Protein AF-A0A955AXB6-F1 (afdb_monomer)

Structure (mmCIF, N/CA/C/O backbone):
data_AF-A0A955AXB6-F1
#
_entry.id   AF-A0A955AXB6-F1
#
loop_
_atom_site.group_PDB
_atom_site.id
_atom_site.type_symbol
_atom_site.label_atom_id
_atom_site.label_alt_id
_atom_site.label_comp_id
_atom_site.label_asym_id
_atom_site.label_entity_id
_atom_site.label_seq_id
_atom_site.pdbx_PDB_ins_code
_atom_site.Cartn_x
_atom_site.Cartn_y
_atom_site.Cartn_z
_atom_site.occupancy
_atom_site.B_iso_or_equiv
_atom_site.auth_seq_id
_atom_site.auth_comp_id
_atom_site.auth_asym_id
_atom_site.auth_atom_id
_atom_site.pdbx_PDB_model_num
ATOM 1 N N . MET A 1 1 ? 17.640 18.482 -1.462 1.00 64.44 1 MET A N 1
ATOM 2 C CA . MET A 1 1 ? 16.729 17.525 -0.793 1.00 64.44 1 MET A CA 1
ATOM 3 C C . MET A 1 1 ? 16.404 16.343 -1.704 1.00 64.44 1 MET A C 1
ATOM 5 O O . MET A 1 1 ? 16.701 15.225 -1.318 1.00 64.44 1 MET A O 1
ATOM 9 N N . VAL A 1 2 ? 15.912 16.575 -2.928 1.00 70.88 2 VAL A N 1
ATOM 10 C CA . VAL A 1 2 ? 15.631 15.506 -3.914 1.00 70.88 2 VAL A CA 1
ATOM 11 C C . VAL A 1 2 ? 16.874 14.678 -4.277 1.00 70.88 2 VAL A C 1
ATOM 13 O O . VAL A 1 2 ? 16.810 13.457 -4.266 1.00 70.88 2 VAL A O 1
ATOM 16 N N . GLU A 1 3 ? 18.022 15.318 -4.515 1.00 76.94 3 GLU A N 1
ATOM 17 C CA . GLU A 1 3 ? 19.271 14.603 -4.849 1.00 76.94 3 GLU A CA 1
ATOM 18 C C . GLU A 1 3 ? 19.809 13.734 -3.704 1.00 76.94 3 GLU A C 1
ATOM 20 O O . GLU A 1 3 ? 20.301 12.632 -3.926 1.00 76.94 3 GLU A O 1
ATOM 25 N N . TRP A 1 4 ? 19.635 14.182 -2.457 1.00 85.06 4 TRP A N 1
ATOM 26 C CA . TRP A 1 4 ? 19.961 13.363 -1.289 1.00 85.06 4 TRP A CA 1
ATOM 27 C C . TRP A 1 4 ? 19.070 12.119 -1.228 1.00 85.06 4 TRP A C 1
ATOM 29 O O . TRP A 1 4 ? 19.579 11.018 -1.052 1.00 85.06 4 TRP A O 1
ATOM 39 N N . PHE A 1 5 ? 17.763 12.271 -1.447 1.00 79.44 5 PHE A N 1
ATOM 40 C CA . PHE A 1 5 ? 16.829 11.147 -1.424 1.00 79.44 5 PHE A CA 1
ATOM 41 C C . PHE A 1 5 ? 17.134 10.128 -2.529 1.00 79.44 5 PHE A C 1
ATOM 43 O O . PHE A 1 5 ? 17.193 8.932 -2.260 1.00 79.44 5 PHE A O 1
ATOM 50 N N . LYS A 1 6 ? 17.431 10.601 -3.747 1.00 75.81 6 LYS A N 1
ATOM 51 C CA . LYS A 1 6 ? 17.852 9.747 -4.870 1.00 75.81 6 LYS A CA 1
ATOM 52 C C . LYS A 1 6 ? 19.152 8.984 -4.599 1.00 75.81 6 LYS A C 1
ATOM 54 O O . LYS A 1 6 ? 19.323 7.896 -5.134 1.00 75.81 6 LYS A O 1
ATOM 59 N N . SER A 1 7 ? 20.052 9.526 -3.773 1.00 81.94 7 SER A N 1
ATOM 60 C CA . SER A 1 7 ? 21.302 8.846 -3.399 1.00 81.94 7 SER A CA 1
ATOM 61 C C . SER A 1 7 ? 21.126 7.709 -2.384 1.00 81.94 7 SER A C 1
ATOM 63 O O . SER A 1 7 ? 22.059 6.938 -2.162 1.00 81.94 7 SER A O 1
ATOM 65 N N . LEU A 1 8 ? 19.952 7.593 -1.752 1.00 84.56 8 LEU A N 1
ATOM 66 C CA . LEU A 1 8 ? 19.673 6.531 -0.788 1.00 84.56 8 LEU A CA 1
ATOM 67 C C . LEU A 1 8 ? 19.429 5.196 -1.491 1.00 84.56 8 LEU A C 1
ATOM 69 O O . LEU A 1 8 ? 18.918 5.158 -2.610 1.00 84.56 8 LEU A O 1
ATOM 73 N N . SER A 1 9 ? 19.712 4.088 -0.798 1.00 86.31 9 SER A N 1
ATOM 74 C CA . SER A 1 9 ? 19.284 2.781 -1.294 1.00 86.31 9 SER A CA 1
ATOM 75 C C . SER A 1 9 ? 17.748 2.727 -1.351 1.00 86.31 9 SER A C 1
ATOM 77 O O . SER A 1 9 ? 17.078 3.299 -0.489 1.00 86.31 9 SER A O 1
ATOM 79 N N . PRO A 1 10 ? 17.151 2.023 -2.317 1.00 81.81 10 PRO A N 1
ATOM 80 C CA . PRO A 1 10 ? 15.692 1.965 -2.429 1.00 81.81 10 PRO A CA 1
ATOM 81 C C . PRO A 1 10 ? 14.956 1.273 -1.289 1.00 81.81 10 PRO A C 1
ATOM 83 O O . PRO A 1 10 ? 13.773 1.525 -1.103 1.00 81.81 10 PRO A O 1
ATOM 86 N N . VAL A 1 11 ? 15.664 0.513 -0.450 1.00 86.94 11 VAL A N 1
ATOM 87 C CA . VAL A 1 11 ? 15.151 0.084 0.862 1.00 86.94 11 VAL A CA 1
ATOM 88 C C . VAL A 1 11 ? 14.936 1.286 1.787 1.00 86.94 11 VAL A C 1
ATOM 90 O O . VAL A 1 11 ? 13.913 1.383 2.454 1.00 86.94 11 VAL A O 1
ATOM 93 N N . TRP A 1 12 ? 15.878 2.231 1.822 1.00 88.12 12 TRP A N 1
ATOM 94 C CA . TRP A 1 12 ? 15.723 3.462 2.597 1.00 88.12 12 TRP A CA 1
ATOM 95 C C . TRP A 1 12 ? 14.707 4.414 1.969 1.00 88.12 12 TRP A C 1
ATOM 97 O O . TRP A 1 12 ? 13.952 5.046 2.703 1.00 88.12 12 TRP A O 1
ATOM 107 N N . GLN A 1 13 ? 14.644 4.499 0.637 1.00 85.62 13 GLN A N 1
ATOM 108 C CA . GLN A 1 13 ? 13.626 5.305 -0.043 1.00 85.62 13 GLN A CA 1
ATOM 109 C C . GLN A 1 13 ? 12.216 4.781 0.256 1.00 85.62 13 GLN A C 1
ATOM 111 O O . GLN A 1 13 ? 11.359 5.562 0.664 1.00 85.62 13 GLN A O 1
ATOM 116 N N . SER A 1 14 ? 11.995 3.466 0.138 1.00 86.06 14 SER A N 1
ATOM 117 C CA . SER A 1 14 ? 10.702 2.845 0.438 1.00 86.06 14 SER A CA 1
ATOM 118 C C . SER A 1 14 ? 10.344 2.934 1.918 1.00 86.06 14 SER A C 1
ATOM 120 O O . SER A 1 14 ? 9.196 3.223 2.242 1.00 86.06 14 SER A O 1
ATOM 122 N N . LEU A 1 15 ? 11.312 2.778 2.828 1.00 89.75 15 LEU A N 1
ATOM 123 C CA . LEU A 1 15 ? 11.077 2.947 4.261 1.00 89.75 15 LEU A CA 1
ATOM 124 C C . LEU A 1 15 ? 10.680 4.385 4.609 1.00 89.75 15 LEU A C 1
ATOM 126 O O . LEU A 1 15 ? 9.722 4.591 5.348 1.00 89.75 15 LEU A O 1
ATOM 130 N N . LEU A 1 16 ? 11.392 5.385 4.083 1.00 90.00 16 LEU A N 1
ATOM 131 C CA . LEU A 1 16 ? 11.063 6.792 4.321 1.00 90.00 16 LEU A CA 1
ATOM 132 C C . LEU A 1 16 ? 9.703 7.159 3.720 1.00 90.00 16 LEU A C 1
ATOM 134 O O . LEU A 1 16 ? 8.928 7.856 4.373 1.00 90.00 16 LEU A O 1
ATOM 138 N N . ALA A 1 17 ? 9.390 6.655 2.524 1.00 86.88 17 ALA A N 1
ATOM 139 C CA . ALA A 1 17 ? 8.075 6.814 1.911 1.00 86.88 17 ALA A CA 1
ATOM 140 C C . ALA A 1 17 ? 6.970 6.144 2.746 1.00 86.88 17 ALA A C 1
ATOM 142 O O . ALA A 1 17 ? 5.935 6.755 2.983 1.00 86.88 17 ALA A O 1
ATOM 143 N N . GLY A 1 18 ? 7.212 4.940 3.271 1.00 88.62 18 GLY A N 1
ATOM 144 C CA . GLY A 1 18 ? 6.279 4.232 4.152 1.00 88.62 18 GLY A CA 1
ATOM 145 C C . GLY A 1 18 ? 6.068 4.921 5.505 1.00 88.62 18 GLY A C 1
ATOM 146 O O . GLY A 1 18 ? 4.957 4.973 6.022 1.00 88.62 18 GLY A O 1
ATOM 147 N N . ILE A 1 19 ? 7.119 5.504 6.088 1.00 90.94 19 ILE A N 1
ATOM 148 C CA . ILE A 1 19 ? 6.997 6.326 7.303 1.00 90.94 19 ILE A CA 1
ATOM 149 C C . ILE A 1 19 ? 6.194 7.593 7.004 1.00 90.94 19 ILE A C 1
ATOM 151 O O . ILE A 1 19 ? 5.392 8.024 7.833 1.00 90.94 19 ILE A O 1
ATOM 155 N N . PHE A 1 20 ? 6.390 8.186 5.827 1.00 89.69 20 PHE A N 1
ATOM 156 C CA . PHE A 1 20 ? 5.632 9.349 5.396 1.00 89.69 20 PHE A CA 1
ATOM 157 C C . PHE A 1 20 ? 4.140 9.024 5.216 1.00 89.69 20 PHE A C 1
ATOM 159 O O . PHE A 1 20 ? 3.317 9.707 5.825 1.00 89.69 20 PHE A O 1
ATOM 166 N N . THR A 1 21 ? 3.774 7.958 4.491 1.00 87.25 21 THR A N 1
ATOM 167 C CA . THR A 1 21 ? 2.365 7.534 4.328 1.00 87.25 21 THR A CA 1
ATOM 168 C C . THR A 1 21 ? 1.710 7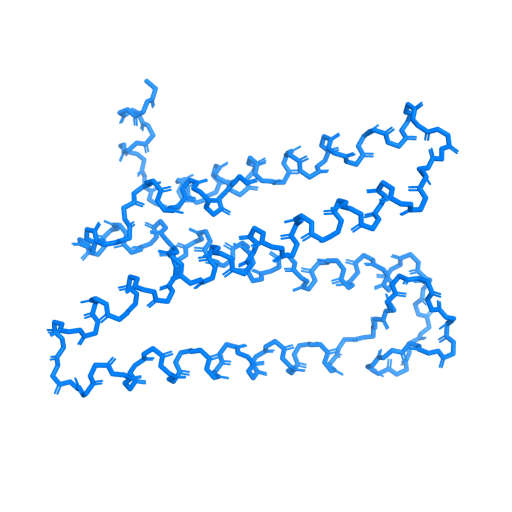.206 5.667 1.00 87.25 21 THR A C 1
ATOM 170 O O . THR A 1 21 ? 0.587 7.638 5.950 1.00 87.25 21 THR A O 1
ATOM 173 N N . TRP A 1 22 ? 2.430 6.505 6.546 1.00 89.69 22 TRP A N 1
ATOM 174 C CA . TRP A 1 22 ? 1.981 6.247 7.911 1.00 89.69 22 TRP A CA 1
ATOM 175 C C . TRP A 1 22 ? 1.754 7.550 8.688 1.00 89.69 22 TRP A C 1
ATOM 177 O O . TRP A 1 22 ? 0.724 7.707 9.344 1.00 89.69 22 TRP A O 1
ATOM 187 N N . GLY A 1 23 ? 2.675 8.509 8.577 1.00 92.25 23 GLY A N 1
ATOM 188 C CA . GLY A 1 23 ? 2.567 9.823 9.206 1.00 92.25 23 GLY A CA 1
ATOM 189 C C . GLY A 1 23 ? 1.357 10.615 8.710 1.00 92.25 23 GLY A C 1
ATOM 190 O O . GLY A 1 23 ? 0.645 11.207 9.519 1.00 92.25 23 GLY A O 1
ATOM 191 N N . MET A 1 24 ? 1.068 10.569 7.409 1.00 90.38 24 MET A N 1
ATOM 192 C CA . MET A 1 24 ? -0.124 11.186 6.820 1.00 90.38 24 MET A CA 1
ATOM 193 C C . MET A 1 24 ? -1.413 10.525 7.320 1.00 90.38 24 MET A C 1
ATOM 195 O O . MET A 1 24 ? -2.359 11.223 7.689 1.00 90.38 24 MET A O 1
ATOM 199 N N . THR A 1 25 ? -1.427 9.194 7.437 1.00 89.56 25 THR A N 1
ATOM 200 C CA . THR A 1 25 ? -2.550 8.444 8.024 1.00 89.56 25 THR A CA 1
ATOM 201 C C . THR A 1 25 ? -2.769 8.835 9.487 1.00 89.56 25 THR A C 1
ATOM 203 O O . THR A 1 25 ? -3.895 9.123 9.898 1.00 89.56 25 THR A O 1
ATOM 206 N N . ALA A 1 26 ? -1.695 8.912 10.277 1.00 91.00 26 ALA A N 1
ATOM 207 C CA . ALA A 1 26 ? -1.746 9.324 11.677 1.00 91.00 26 ALA A CA 1
ATOM 208 C C . ALA A 1 26 ? -2.220 10.780 11.832 1.00 91.00 26 ALA A C 1
ATOM 210 O O . ALA A 1 26 ? -3.039 11.068 12.706 1.00 91.00 26 ALA A O 1
ATOM 211 N N . ALA A 1 27 ? -1.764 11.688 10.966 1.00 91.69 27 ALA A N 1
ATOM 212 C CA . ALA A 1 27 ? -2.202 13.081 10.945 1.00 91.69 27 ALA A CA 1
ATOM 213 C C . ALA A 1 27 ? -3.695 13.207 10.601 1.00 91.69 27 ALA A C 1
ATOM 215 O O . ALA A 1 27 ? -4.418 13.946 11.270 1.00 91.69 27 ALA A O 1
ATOM 216 N N . GLY A 1 28 ? -4.179 12.444 9.616 1.00 88.69 28 GLY A N 1
ATOM 217 C CA . GLY A 1 28 ? -5.603 12.363 9.286 1.00 88.69 28 GLY A CA 1
ATOM 218 C C . GLY A 1 28 ? -6.439 11.822 10.450 1.00 88.69 28 GLY A C 1
ATOM 219 O O . GLY A 1 28 ? -7.464 12.405 10.800 1.00 88.69 28 GLY A O 1
ATOM 220 N N . ALA A 1 29 ? -5.969 10.762 11.115 1.00 88.44 29 ALA A N 1
ATOM 221 C CA . ALA A 1 29 ? -6.628 10.190 12.289 1.00 88.44 29 ALA A CA 1
ATOM 222 C C . ALA A 1 29 ? -6.655 11.156 13.490 1.00 88.44 29 ALA A C 1
ATOM 224 O O . ALA A 1 29 ? -7.639 11.195 14.230 1.00 88.44 29 ALA A O 1
ATOM 225 N N . ALA A 1 30 ? -5.620 11.984 13.668 1.00 91.62 30 ALA A N 1
ATOM 226 C CA . ALA A 1 30 ? -5.547 12.969 14.748 1.00 91.62 30 ALA A CA 1
ATOM 227 C C . ALA A 1 30 ? -6.651 14.040 14.672 1.00 91.62 30 ALA A C 1
ATOM 229 O O . ALA A 1 30 ? -7.004 14.632 15.695 1.00 91.62 30 ALA A O 1
ATOM 230 N N . LEU A 1 31 ? -7.269 14.251 13.502 1.00 87.56 31 LEU A N 1
ATOM 231 C CA . LEU A 1 31 ? -8.421 15.147 13.361 1.00 87.56 31 LEU A CA 1
ATOM 232 C C . LEU A 1 31 ? -9.609 14.727 14.234 1.00 87.56 31 LEU A C 1
ATOM 234 O O . LEU A 1 31 ? -10.426 15.579 14.584 1.00 87.56 31 LEU A O 1
ATOM 238 N N . VAL A 1 32 ? -9.691 13.459 14.652 1.00 88.38 32 VAL A N 1
ATOM 239 C CA . VAL A 1 32 ? -10.744 12.979 15.559 1.00 88.38 32 VAL A CA 1
ATOM 240 C C . VAL A 1 32 ? -10.713 13.684 16.924 1.00 88.38 32 VAL A C 1
ATOM 242 O O . VAL A 1 32 ? -11.745 13.792 17.577 1.00 88.38 32 VAL A O 1
ATOM 245 N N . PHE A 1 33 ? -9.560 14.220 17.351 1.00 89.56 33 PHE A N 1
ATOM 246 C CA . PHE A 1 33 ? -9.451 15.002 18.590 1.00 89.56 33 PHE A CA 1
ATOM 247 C C . PHE A 1 33 ? -10.045 16.412 18.464 1.00 89.56 33 PHE A C 1
ATOM 249 O O . PHE A 1 33 ? -10.372 17.039 19.471 1.00 89.56 33 PHE A O 1
ATOM 256 N N . LEU A 1 34 ? -10.194 16.912 17.235 1.00 87.00 34 LEU A N 1
ATOM 257 C CA . LEU A 1 34 ? -10.757 18.229 16.935 1.00 87.00 34 LEU A CA 1
ATOM 258 C C . LEU A 1 34 ? -12.224 18.128 16.490 1.00 87.00 34 LEU A C 1
ATOM 260 O O . LEU A 1 34 ? -13.040 18.990 16.818 1.00 87.00 34 LEU A O 1
ATOM 264 N N . ALA A 1 35 ? -12.574 17.069 15.760 1.00 80.38 35 ALA A N 1
ATOM 265 C CA . ALA A 1 35 ? -13.902 16.848 15.206 1.00 80.38 35 ALA A CA 1
ATOM 266 C C . ALA A 1 35 ? -14.764 15.972 16.131 1.00 80.38 35 ALA A C 1
ATOM 268 O O . ALA A 1 35 ? -14.492 14.794 16.328 1.00 80.38 35 ALA A O 1
ATOM 269 N N . ARG A 1 36 ? -15.876 16.520 16.644 1.00 75.88 36 ARG A N 1
ATOM 270 C CA . ARG A 1 36 ? -16.848 15.774 17.480 1.00 75.88 36 ARG A CA 1
ATOM 271 C C . ARG A 1 36 ? -17.781 14.845 16.686 1.00 75.88 36 ARG A C 1
ATOM 273 O O . ARG A 1 36 ? -18.594 14.142 17.276 1.00 75.88 36 ARG A O 1
ATOM 280 N N . GLY A 1 37 ? -17.692 14.875 15.360 1.00 78.44 37 GLY A N 1
ATOM 281 C CA . GLY A 1 37 ? -18.489 14.074 14.437 1.00 78.44 37 GLY A CA 1
ATOM 282 C C . GLY A 1 37 ? -18.277 14.540 12.999 1.00 78.44 37 GLY A C 1
ATOM 283 O O . GLY A 1 37 ? -18.032 15.721 12.758 1.00 78.44 37 GLY A O 1
ATOM 284 N N . VAL A 1 38 ? -18.361 13.614 12.046 1.00 81.31 38 VAL A N 1
ATOM 285 C CA . VAL A 1 38 ? -18.209 13.893 10.610 1.00 81.31 38 VAL A CA 1
ATOM 286 C C . VAL A 1 38 ? -19.569 13.729 9.938 1.00 81.31 38 VAL A C 1
ATOM 288 O O . VAL A 1 38 ? -20.281 12.757 10.188 1.00 81.31 38 VAL A O 1
ATOM 291 N N . ASN A 1 39 ? -19.956 14.685 9.089 1.00 89.25 39 ASN A N 1
ATOM 292 C CA . ASN A 1 39 ? -21.171 14.562 8.285 1.00 89.25 39 ASN A CA 1
ATOM 293 C C . ASN A 1 39 ? -21.045 13.345 7.352 1.00 89.25 39 ASN A C 1
ATOM 295 O O . ASN A 1 39 ? -20.048 13.230 6.644 1.00 89.25 39 ASN A O 1
ATOM 299 N N . ARG A 1 40 ? -22.069 12.481 7.299 1.00 87.75 40 ARG A N 1
ATOM 300 C CA . ARG A 1 40 ? -22.102 11.293 6.428 1.00 87.75 40 ARG A CA 1
ATOM 301 C C . ARG A 1 40 ? -21.734 11.612 4.974 1.00 87.75 40 ARG A C 1
ATOM 303 O O . ARG A 1 40 ? -20.904 10.926 4.408 1.00 87.75 40 ARG A O 1
ATOM 310 N N . ARG A 1 41 ? -22.250 12.710 4.407 1.00 91.12 41 ARG A N 1
ATOM 311 C CA . ARG A 1 41 ? -21.930 13.132 3.028 1.00 91.12 41 ARG A CA 1
ATOM 312 C C . ARG A 1 41 ? -20.455 13.473 2.838 1.00 91.12 41 ARG A C 1
ATOM 314 O O . ARG A 1 41 ? -19.903 13.213 1.777 1.00 91.12 41 ARG A O 1
ATOM 321 N N . LEU A 1 42 ? -19.836 14.079 3.852 1.00 89.00 42 LEU A N 1
ATOM 322 C CA . LEU A 1 42 ? -18.407 14.377 3.826 1.00 89.00 42 LEU A CA 1
ATOM 323 C C . LEU A 1 42 ? -17.598 13.081 3.918 1.00 89.00 42 LEU A C 1
ATOM 325 O O . LEU A 1 42 ? -16.676 12.903 3.134 1.00 89.00 42 LEU A O 1
ATOM 329 N N . LEU A 1 43 ? -17.976 12.166 4.817 1.00 88.62 43 LEU A N 1
ATOM 330 C CA . LEU A 1 43 ? -17.332 10.859 4.948 1.00 88.62 43 LEU A CA 1
ATOM 331 C C . LEU A 1 43 ? -17.431 10.047 3.649 1.00 88.62 43 LEU A C 1
ATOM 333 O O . LEU A 1 43 ? -16.415 9.573 3.156 1.00 88.62 43 LEU A O 1
ATOM 337 N N . ASP A 1 44 ? -18.623 9.949 3.062 1.00 90.94 44 ASP A N 1
ATOM 338 C CA . ASP A 1 44 ? -18.848 9.247 1.795 1.00 90.94 44 ASP A CA 1
ATOM 339 C C . ASP A 1 44 ? -18.047 9.901 0.654 1.00 90.94 44 ASP A C 1
ATOM 341 O O . ASP A 1 44 ? -17.460 9.209 -0.175 1.00 90.94 44 ASP A O 1
ATOM 345 N N . GLY A 1 45 ? -17.950 11.237 0.645 1.00 94.00 45 GLY A N 1
ATOM 346 C CA . GLY A 1 45 ? -17.103 11.980 -0.289 1.00 94.00 45 GLY A CA 1
ATOM 347 C C . GLY A 1 45 ? -15.609 11.684 -0.118 1.00 94.00 45 GLY A C 1
ATOM 348 O O . GLY A 1 45 ? -14.911 11.491 -1.109 1.00 94.00 45 GLY A O 1
ATOM 349 N N . MET A 1 46 ? -15.117 11.597 1.122 1.00 89.94 46 MET A N 1
ATOM 350 C CA . MET A 1 46 ? -13.725 11.238 1.423 1.00 89.94 46 MET A CA 1
ATOM 351 C C . MET A 1 46 ? -13.409 9.794 1.013 1.00 89.94 46 MET A C 1
ATOM 353 O O . MET A 1 46 ? -12.374 9.553 0.395 1.00 89.94 46 MET A O 1
ATOM 357 N N . LEU A 1 47 ? -14.310 8.849 1.305 1.00 89.62 47 LEU A N 1
ATOM 358 C CA . LEU A 1 47 ? -14.178 7.444 0.905 1.00 89.62 47 LEU A CA 1
ATOM 359 C C . LEU A 1 47 ? -14.190 7.297 -0.623 1.00 89.62 47 LEU A C 1
ATOM 361 O O . LEU A 1 47 ? -13.347 6.598 -1.179 1.00 89.62 47 LEU A O 1
ATOM 365 N N . GLY A 1 48 ? -15.095 8.001 -1.310 1.00 92.44 48 GLY A N 1
ATOM 366 C CA . GLY A 1 48 ? -15.160 8.016 -2.772 1.00 92.44 48 GLY A CA 1
ATOM 367 C C . GLY A 1 48 ? -13.919 8.635 -3.418 1.00 92.44 48 GLY A C 1
ATOM 368 O O . GLY A 1 48 ? -13.410 8.101 -4.402 1.00 92.44 48 GLY A O 1
ATOM 369 N N . PHE A 1 49 ? -13.391 9.721 -2.847 1.00 92.25 49 PHE A N 1
ATOM 370 C CA . PHE A 1 49 ? -12.138 10.326 -3.299 1.00 92.25 49 PHE A CA 1
ATOM 371 C C . PHE A 1 49 ? -10.958 9.361 -3.140 1.00 92.25 49 PHE A C 1
ATOM 373 O O . PHE A 1 49 ? -10.238 9.125 -4.106 1.00 92.25 49 PHE A O 1
ATOM 380 N N . SER A 1 50 ? -10.800 8.755 -1.960 1.00 87.69 50 SER A N 1
ATOM 381 C CA . SER A 1 50 ? -9.739 7.778 -1.684 1.00 87.69 50 SER A CA 1
ATOM 382 C C . SER A 1 50 ? -9.808 6.576 -2.635 1.00 87.69 50 SER A C 1
ATOM 384 O O . SER A 1 50 ? -8.815 6.260 -3.291 1.00 87.69 50 SER A O 1
ATOM 386 N N . GLY A 1 51 ? -10.991 5.978 -2.811 1.00 88.88 51 GLY A N 1
ATOM 387 C CA . GLY A 1 51 ? -11.187 4.886 -3.769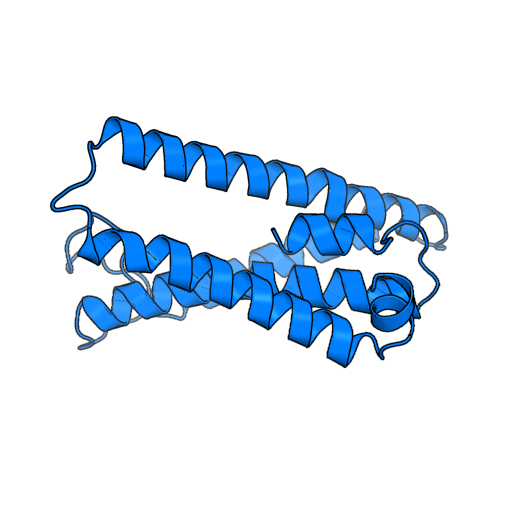 1.00 88.88 51 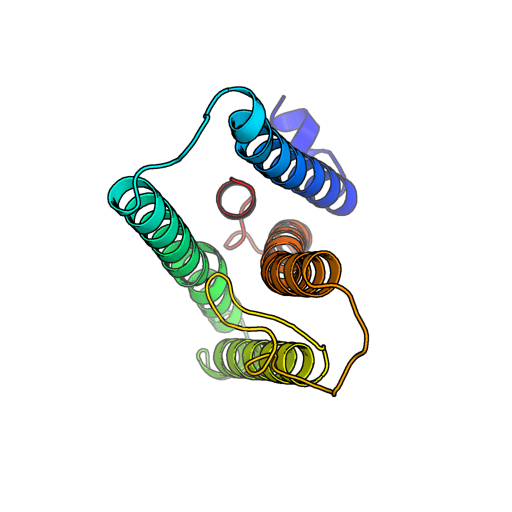GLY A CA 1
ATOM 388 C C . GLY A 1 51 ? -10.870 5.297 -5.212 1.00 88.88 51 GLY A C 1
ATOM 389 O O . GLY A 1 51 ? -10.243 4.537 -5.949 1.00 88.88 51 GLY A O 1
ATOM 390 N N . GLY A 1 52 ? -11.236 6.518 -5.612 1.00 90.44 52 GLY A N 1
ATOM 391 C CA . GLY A 1 52 ? -10.915 7.066 -6.932 1.00 90.44 52 GLY A CA 1
ATOM 392 C C . GLY A 1 52 ? -9.413 7.246 -7.169 1.00 90.44 52 GLY A C 1
ATOM 393 O O . GLY A 1 52 ? -8.911 6.839 -8.218 1.00 90.44 52 GLY A O 1
ATOM 394 N N . VAL A 1 53 ? -8.684 7.803 -6.195 1.00 88.31 53 VAL A N 1
ATOM 395 C CA . VAL A 1 53 ? -7.219 7.958 -6.264 1.00 88.31 53 VAL A CA 1
ATOM 396 C C . VAL A 1 53 ? -6.538 6.591 -6.365 1.00 88.31 53 VAL A C 1
ATOM 398 O O . VAL A 1 53 ? -5.653 6.418 -7.200 1.00 88.31 53 VAL A O 1
ATOM 401 N N . MET A 1 54 ? -6.994 5.594 -5.603 1.00 86.81 54 MET A N 1
ATOM 402 C CA . MET A 1 54 ? -6.442 4.235 -5.653 1.00 86.81 54 MET A CA 1
ATOM 403 C C . MET A 1 54 ? -6.717 3.511 -6.969 1.00 86.81 54 MET A C 1
ATOM 405 O O . MET A 1 54 ? -5.820 2.848 -7.496 1.00 86.81 54 MET A O 1
ATOM 409 N N . LEU A 1 55 ? -7.899 3.684 -7.568 1.00 89.44 55 LEU A N 1
ATOM 410 C CA . LEU A 1 55 ? -8.179 3.168 -8.913 1.00 89.44 55 LEU A CA 1
ATOM 411 C C . LEU A 1 55 ? -7.271 3.812 -9.967 1.00 89.44 55 LEU A C 1
ATOM 413 O O . LEU A 1 55 ? -6.730 3.113 -10.824 1.00 89.44 55 LEU A O 1
ATOM 417 N N . ALA A 1 56 ? -7.065 5.128 -9.884 1.00 88.00 56 ALA A N 1
ATOM 418 C CA . ALA A 1 56 ? -6.171 5.837 -10.788 1.00 88.00 56 ALA A CA 1
ATOM 419 C C . ALA A 1 56 ? -4.716 5.362 -10.631 1.00 88.00 56 ALA A C 1
ATOM 421 O O . ALA A 1 56 ? -4.083 4.972 -11.613 1.00 88.00 56 ALA A O 1
ATOM 422 N N . ALA A 1 57 ? -4.198 5.316 -9.405 1.00 83.69 57 ALA A N 1
ATOM 423 C CA . ALA A 1 57 ? -2.841 4.853 -9.127 1.00 83.69 57 ALA A CA 1
ATOM 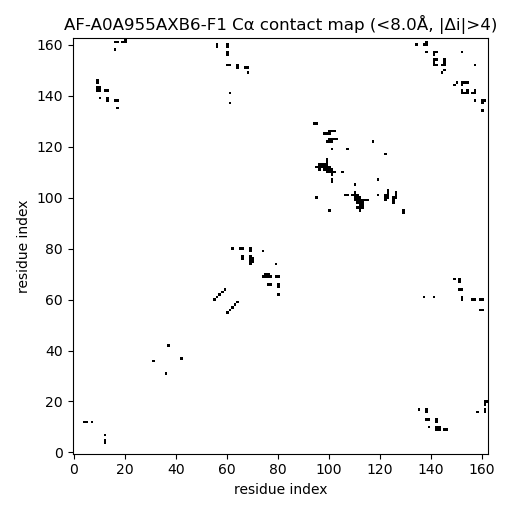424 C C . ALA A 1 57 ? -2.619 3.402 -9.590 1.00 83.69 57 ALA A C 1
ATOM 426 O O . ALA A 1 57 ? -1.590 3.095 -10.191 1.00 83.69 57 ALA A O 1
ATOM 427 N N . SER A 1 58 ? -3.612 2.528 -9.402 1.00 85.75 58 SER A N 1
ATOM 428 C CA . SER A 1 58 ? -3.556 1.136 -9.865 1.00 85.75 58 SER A CA 1
ATOM 429 C C . SER A 1 58 ? -3.354 1.027 -11.380 1.00 85.75 58 SER A C 1
ATOM 431 O O . SER A 1 58 ? -2.628 0.147 -11.841 1.00 85.75 58 SER A O 1
ATOM 433 N N . TYR A 1 59 ? -3.952 1.925 -12.167 1.00 88.56 59 TYR A N 1
ATOM 434 C CA . TYR A 1 59 ? -3.764 1.940 -13.615 1.00 88.56 59 TYR A CA 1
ATOM 435 C C . TYR A 1 59 ? -2.486 2.678 -14.031 1.00 88.56 59 TYR A C 1
ATOM 437 O O . TYR A 1 59 ? -1.606 2.074 -14.638 1.00 88.56 59 TYR A O 1
ATOM 445 N N . TRP A 1 60 ? -2.366 3.969 -13.708 1.00 84.38 60 TRP A N 1
ATOM 446 C CA . TRP A 1 60 ? -1.294 4.824 -14.233 1.00 84.38 60 TRP A CA 1
ATOM 447 C C . TRP A 1 60 ? 0.065 4.579 -13.581 1.00 84.38 60 TRP A C 1
ATOM 449 O O . TRP A 1 60 ? 1.080 4.724 -14.253 1.00 84.38 60 TRP A O 1
ATOM 459 N N . SER A 1 61 ? 0.101 4.207 -12.301 1.00 80.75 61 SER A N 1
ATOM 460 C CA . SER A 1 61 ? 1.359 4.036 -11.564 1.00 80.75 61 SER A CA 1
ATOM 461 C C . SER A 1 61 ? 1.829 2.584 -11.496 1.00 80.75 61 SER A C 1
ATOM 463 O O . SER A 1 61 ? 2.996 2.352 -11.193 1.00 80.75 61 SER A O 1
ATOM 465 N N . LEU A 1 62 ? 0.948 1.609 -11.759 1.00 84.50 62 LEU A N 1
ATOM 466 C CA . LEU A 1 62 ? 1.274 0.182 -11.665 1.00 84.50 62 LEU A CA 1
ATOM 467 C C . LEU A 1 62 ? 1.016 -0.568 -12.976 1.00 84.50 62 LEU A C 1
ATOM 469 O O . LEU A 1 62 ? 1.957 -1.098 -13.562 1.00 84.50 62 LEU A O 1
ATOM 473 N N . LEU A 1 63 ? -0.231 -0.619 -13.459 1.00 89.12 63 LEU A N 1
ATOM 474 C CA . LEU A 1 63 ? -0.581 -1.468 -14.603 1.00 89.12 63 LEU A CA 1
ATOM 475 C C . LEU A 1 63 ? 0.020 -0.980 -15.928 1.00 89.12 63 LEU A C 1
ATOM 477 O O . LEU A 1 63 ? 0.581 -1.789 -16.662 1.00 89.12 63 LEU A O 1
ATOM 481 N N . ALA A 1 64 ? -0.078 0.314 -16.237 1.00 89.62 64 ALA A N 1
ATOM 482 C CA . ALA A 1 64 ? 0.489 0.883 -17.458 1.00 89.62 64 ALA A CA 1
ATOM 483 C C . ALA A 1 64 ? 2.025 0.720 -17.504 1.00 89.62 64 ALA A C 1
ATOM 485 O O . ALA A 1 64 ? 2.507 0.134 -18.474 1.00 89.62 64 ALA A O 1
ATOM 486 N N . PRO A 1 65 ? 2.789 1.062 -16.444 1.00 84.94 65 PRO A N 1
ATOM 487 C CA . PRO A 1 65 ? 4.217 0.750 -16.385 1.00 84.94 65 PRO A CA 1
ATOM 488 C C . PRO A 1 65 ? 4.526 -0.746 -16.512 1.00 84.94 65 PRO A C 1
ATOM 490 O O . PRO A 1 65 ? 5.488 -1.120 -17.177 1.00 84.94 65 PRO A O 1
ATOM 493 N N . ALA A 1 66 ? 3.714 -1.627 -15.914 1.00 87.88 66 ALA A N 1
ATOM 494 C CA . ALA A 1 66 ? 3.907 -3.073 -16.038 1.00 87.88 66 ALA A CA 1
ATOM 495 C C . ALA A 1 66 ? 3.731 -3.570 -17.483 1.00 87.88 66 ALA A C 1
ATOM 497 O O . ALA A 1 66 ? 4.455 -4.471 -17.908 1.00 87.88 66 ALA A O 1
ATOM 498 N N . ILE A 1 67 ? 2.798 -2.984 -18.240 1.00 91.06 67 ILE A N 1
ATOM 499 C CA . ILE A 1 67 ? 2.606 -3.262 -19.670 1.00 91.06 67 ILE A CA 1
ATOM 500 C C . ILE A 1 67 ? 3.827 -2.790 -20.467 1.00 91.06 67 ILE A C 1
ATOM 502 O O . ILE A 1 67 ? 4.374 -3.580 -21.230 1.00 91.06 67 ILE A O 1
ATOM 506 N N . GLU A 1 68 ? 4.310 -1.568 -20.234 1.00 88.81 68 GLU A N 1
ATOM 507 C CA . GLU A 1 68 ? 5.511 -1.028 -20.896 1.00 88.81 68 GLU A CA 1
ATOM 508 C C . GLU A 1 68 ? 6.761 -1.883 -20.624 1.00 88.81 68 GLU A C 1
ATOM 510 O 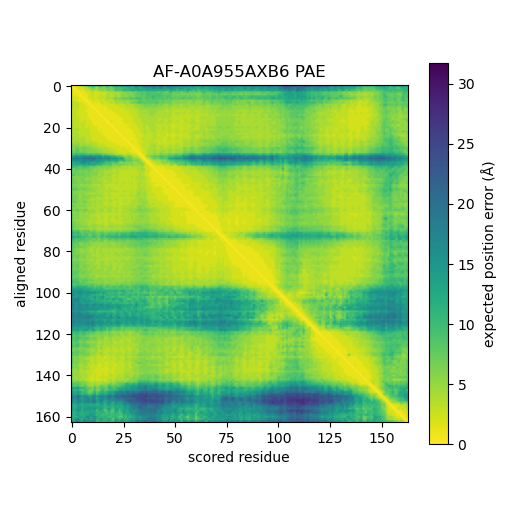O . GLU A 1 68 ? 7.568 -2.132 -21.519 1.00 88.81 68 GLU A O 1
ATOM 515 N N . ILE A 1 69 ? 6.916 -2.391 -19.398 1.00 85.38 69 ILE A N 1
ATOM 516 C CA . ILE A 1 69 ? 8.007 -3.314 -19.049 1.00 85.38 69 ILE A CA 1
ATOM 517 C C . ILE A 1 69 ? 7.846 -4.647 -19.796 1.00 85.38 69 ILE A C 1
ATOM 519 O O . ILE A 1 69 ? 8.832 -5.224 -20.257 1.00 85.38 69 ILE A O 1
ATOM 523 N N . ALA A 1 70 ? 6.616 -5.145 -19.942 1.00 90.69 70 ALA A N 1
ATOM 524 C CA . ALA A 1 70 ? 6.344 -6.404 -20.632 1.00 90.69 70 ALA A CA 1
ATOM 525 C C . ALA A 1 70 ? 6.626 -6.340 -22.145 1.00 90.69 70 ALA A C 1
ATOM 527 O O . ALA A 1 70 ? 6.968 -7.369 -22.727 1.00 90.69 70 ALA A O 1
ATOM 528 N N . GLU A 1 71 ? 6.554 -5.160 -22.772 1.00 90.00 71 GLU A N 1
ATOM 529 C CA . GLU A 1 71 ? 6.924 -4.953 -24.185 1.00 90.00 71 GLU A CA 1
ATOM 530 C C . GLU A 1 71 ? 8.398 -5.258 -24.476 1.00 90.00 71 GLU A C 1
ATOM 532 O O . GLU A 1 71 ? 8.747 -5.621 -25.597 1.00 90.00 71 GLU A O 1
ATOM 537 N N . GLN A 1 72 ? 9.263 -5.158 -23.466 1.00 87.25 72 GLN A N 1
ATOM 538 C CA . GLN A 1 72 ? 10.696 -5.442 -23.586 1.00 87.25 72 GLN A CA 1
ATOM 539 C C . GLN A 1 72 ? 11.016 -6.942 -23.448 1.00 87.25 72 GLN A C 1
ATOM 541 O O . GLN A 1 72 ? 12.160 -7.361 -23.632 1.00 87.25 72 GLN A O 1
ATOM 546 N N . GLY A 1 73 ? 10.021 -7.758 -23.090 1.00 86.94 73 GLY A N 1
ATOM 547 C CA . GLY A 1 73 ? 10.162 -9.193 -22.875 1.00 86.94 73 GLY A CA 1
ATOM 548 C C . GLY A 1 73 ? 9.988 -10.038 -24.140 1.00 86.94 73 GLY A C 1
ATOM 549 O O . GLY A 1 73 ? 9.702 -9.556 -25.230 1.00 86.94 73 GLY A O 1
ATOM 550 N N . THR A 1 74 ? 10.136 -11.354 -23.981 1.00 91.19 74 THR A N 1
ATOM 551 C CA . THR A 1 74 ? 9.917 -12.345 -25.054 1.00 91.19 74 THR A CA 1
ATOM 552 C C . THR A 1 74 ? 8.511 -12.952 -25.048 1.00 91.19 74 THR A C 1
ATOM 554 O O . THR A 1 74 ? 8.152 -13.702 -25.956 1.00 91.19 74 THR A O 1
ATOM 557 N N . LEU A 1 75 ? 7.720 -12.665 -24.011 1.00 94.62 75 LEU A N 1
ATOM 558 C CA . LEU A 1 75 ? 6.352 -13.153 -23.840 1.00 94.62 75 LEU A CA 1
ATOM 559 C C . LEU A 1 75 ? 5.337 -12.170 -24.448 1.00 94.62 75 LEU A C 1
ATOM 561 O O . LEU A 1 75 ? 5.654 -10.996 -24.625 1.00 94.62 75 LEU A O 1
ATOM 565 N N . PRO A 1 76 ? 4.093 -12.607 -24.726 1.00 95.38 76 PRO A N 1
ATOM 566 C CA . PRO A 1 76 ? 3.023 -11.689 -25.104 1.00 95.38 76 PRO A CA 1
ATOM 567 C C . PRO A 1 76 ? 2.834 -10.593 -24.047 1.00 95.38 76 PRO A C 1
ATOM 569 O O . PRO A 1 76 ? 2.693 -10.903 -22.867 1.00 95.38 76 PRO A O 1
ATOM 572 N N . VAL A 1 77 ? 2.773 -9.331 -24.479 1.00 95.19 77 VAL A N 1
ATOM 573 C CA . VAL A 1 77 ? 2.758 -8.130 -23.615 1.00 95.19 77 VAL A CA 1
ATOM 574 C C . VAL A 1 77 ? 1.700 -8.188 -22.507 1.00 95.19 77 VAL A C 1
ATOM 576 O O . VAL A 1 77 ? 1.945 -7.799 -21.371 1.00 95.19 77 VAL A O 1
ATOM 579 N N . TRP A 1 78 ? 0.517 -8.718 -22.815 1.00 94.31 78 TRP A N 1
ATOM 580 C CA . TRP A 1 78 ? -0.590 -8.806 -21.861 1.00 94.31 78 TRP A CA 1
ATOM 581 C C . TRP A 1 78 ? -0.389 -9.882 -20.784 1.00 94.31 78 TRP A C 1
ATOM 583 O O . TRP A 1 78 ? -1.036 -9.827 -19.739 1.00 94.31 78 TRP A O 1
ATOM 593 N N . LEU A 1 79 ? 0.473 -10.876 -21.022 1.00 95.62 79 LEU A N 1
ATOM 594 C CA . LEU A 1 79 ? 0.528 -12.094 -20.218 1.00 95.62 79 LEU A CA 1
ATOM 595 C C . LEU A 1 79 ? 1.160 -11.864 -18.831 1.00 95.62 79 LEU A C 1
ATOM 597 O O . LEU A 1 79 ? 0.498 -12.200 -17.846 1.00 95.62 79 LEU A O 1
ATOM 601 N N . PRO A 1 80 ? 2.369 -11.276 -18.687 1.00 93.75 80 PRO A N 1
ATOM 602 C CA . PRO A 1 80 ? 2.943 -11.028 -17.363 1.00 93.75 80 PRO A CA 1
ATOM 603 C C . PRO A 1 80 ? 2.093 -10.094 -16.479 1.00 93.75 80 PRO A C 1
ATOM 605 O O . PRO A 1 80 ? 1.837 -10.471 -15.331 1.00 93.75 80 PRO A O 1
ATOM 608 N N . PRO A 1 81 ? 1.580 -8.942 -16.970 1.00 93.56 81 PRO A N 1
ATOM 609 C CA . PRO A 1 81 ? 0.708 -8.077 -16.175 1.00 93.56 81 PRO A CA 1
ATOM 610 C C . PRO A 1 81 ? -0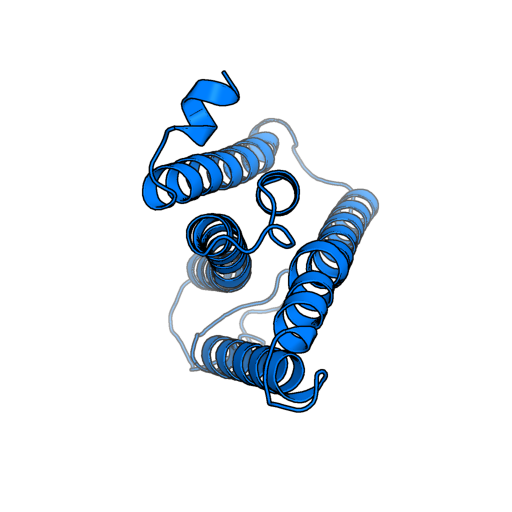.598 -8.762 -15.763 1.00 93.56 81 PRO A C 1
ATOM 612 O O . PRO A 1 81 ? -1.008 -8.635 -14.612 1.00 93.56 81 PRO A O 1
ATOM 615 N N . ALA A 1 82 ? -1.230 -9.538 -16.654 1.00 95.06 82 ALA A N 1
ATOM 616 C CA . ALA A 1 82 ? -2.461 -10.261 -16.328 1.00 95.06 82 ALA A CA 1
ATOM 617 C C . ALA A 1 82 ? -2.237 -11.323 -15.244 1.00 95.06 82 ALA A C 1
ATOM 619 O O . ALA A 1 82 ? -3.026 -11.418 -14.304 1.00 95.06 82 ALA A O 1
ATOM 620 N N . ILE A 1 83 ? -1.151 -12.098 -15.338 1.00 95.62 83 ILE A N 1
ATOM 621 C CA . ILE A 1 83 ? -0.791 -13.085 -14.312 1.00 95.62 83 ILE A CA 1
ATOM 622 C C . ILE A 1 83 ? -0.521 -12.385 -12.978 1.00 95.62 83 ILE A C 1
ATOM 624 O O . ILE A 1 83 ? -1.067 -12.803 -11.960 1.00 95.62 83 ILE A O 1
ATOM 628 N N . GLY A 1 84 ? 0.274 -11.311 -12.975 1.00 92.25 84 GLY A N 1
ATOM 629 C CA . GLY A 1 84 ? 0.574 -10.544 -11.765 1.00 92.25 84 GLY A CA 1
ATOM 630 C C . GLY A 1 84 ? -0.682 -9.969 -11.110 1.00 92.25 84 GLY A C 1
ATOM 631 O O . GLY A 1 84 ? -0.872 -10.123 -9.905 1.00 92.25 84 GLY A O 1
ATOM 632 N N . PHE A 1 85 ? -1.577 -9.384 -11.907 1.00 91.88 85 PHE A N 1
ATOM 633 C CA . PHE A 1 85 ? -2.846 -8.832 -11.436 1.00 91.88 85 PHE A CA 1
ATOM 634 C C . PHE A 1 85 ? -3.756 -9.909 -10.828 1.00 91.88 85 PHE A C 1
ATOM 636 O O . PHE A 1 85 ? -4.253 -9.741 -9.715 1.00 91.88 85 PHE A O 1
ATOM 643 N N . LEU A 1 86 ? -3.941 -11.041 -11.518 1.00 95.12 86 LEU A N 1
ATOM 644 C CA . LEU A 1 86 ? -4.785 -12.140 -11.036 1.00 95.12 86 LEU A CA 1
ATOM 645 C C . LEU A 1 86 ? -4.205 -12.816 -9.791 1.00 95.12 86 LEU A C 1
ATOM 647 O O . LEU A 1 86 ? -4.952 -13.112 -8.861 1.00 95.12 86 LEU A O 1
ATOM 651 N N . LEU A 1 87 ? -2.888 -13.039 -9.747 1.00 94.06 87 LEU A N 1
ATOM 652 C CA . LEU A 1 87 ? -2.221 -13.585 -8.565 1.00 94.06 87 LEU A CA 1
ATOM 653 C C . LEU A 1 87 ? -2.316 -12.625 -7.380 1.00 94.06 87 LEU A C 1
ATOM 655 O O . LEU A 1 87 ? -2.615 -13.070 -6.276 1.00 94.06 87 LEU A O 1
ATOM 659 N N . GLY A 1 88 ? -2.123 -11.322 -7.600 1.00 90.00 88 GLY A N 1
ATOM 660 C CA . GLY A 1 88 ? -2.325 -10.301 -6.574 1.00 90.00 88 GLY A CA 1
ATOM 661 C C . GLY A 1 88 ? -3.749 -10.336 -6.021 1.00 90.00 88 GLY A C 1
ATOM 662 O O . GLY A 1 88 ? -3.935 -10.465 -4.814 1.00 90.00 88 GLY A O 1
ATOM 663 N N . GLY A 1 89 ? -4.754 -10.338 -6.901 1.00 90.56 89 GLY A N 1
ATOM 664 C CA . GLY A 1 89 ? -6.160 -10.469 -6.511 1.00 90.56 89 GLY A CA 1
ATOM 665 C C . GLY A 1 89 ? -6.451 -11.759 -5.739 1.00 90.56 89 GLY A C 1
ATOM 666 O O . GLY A 1 89 ? -7.137 -11.721 -4.721 1.00 90.56 89 GLY A O 1
ATOM 667 N N . ALA A 1 90 ? -5.883 -12.892 -6.160 1.00 92.75 90 ALA A N 1
ATOM 668 C CA . ALA A 1 90 ? -6.019 -14.164 -5.455 1.00 92.75 90 ALA A CA 1
ATOM 669 C C . ALA A 1 90 ? -5.371 -14.135 -4.061 1.00 92.75 90 ALA A C 1
ATOM 671 O O . ALA A 1 90 ? -5.961 -14.641 -3.109 1.00 92.75 90 ALA A O 1
ATOM 672 N N . VAL A 1 91 ? -4.192 -13.522 -3.914 1.00 90.50 91 VAL A N 1
ATOM 673 C CA . VAL A 1 91 ? -3.533 -13.344 -2.610 1.00 90.50 91 VAL A CA 1
ATOM 674 C C . VAL A 1 91 ? -4.404 -12.502 -1.683 1.00 90.50 91 VAL A C 1
ATOM 676 O O . VAL A 1 91 ? -4.631 -12.909 -0.545 1.00 90.50 91 VAL A O 1
ATOM 679 N N . LEU A 1 92 ? -4.942 -11.376 -2.161 1.00 87.25 92 LEU A N 1
ATOM 680 C CA . LEU A 1 92 ? -5.829 -10.535 -1.352 1.00 87.25 92 LEU A CA 1
ATOM 681 C C . LEU A 1 92 ? -7.116 -11.260 -0.982 1.00 87.25 92 LEU A C 1
ATOM 683 O O . LEU A 1 92 ? -7.505 -11.230 0.179 1.00 87.25 92 LEU A O 1
ATOM 687 N N . PHE A 1 93 ? -7.715 -11.989 -1.921 1.00 88.31 93 PHE A N 1
ATOM 688 C CA . PHE A 1 93 ? -8.897 -12.805 -1.661 1.00 88.31 93 PHE A CA 1
ATOM 689 C C . PHE A 1 93 ? -8.649 -13.866 -0.579 1.00 88.31 93 PHE A C 1
ATOM 691 O O . PHE A 1 93 ? -9.474 -14.065 0.311 1.00 88.31 93 PHE A O 1
ATOM 698 N N . VAL A 1 94 ? -7.500 -14.546 -0.623 1.00 89.81 94 VAL A N 1
ATOM 699 C CA . VAL A 1 94 ? -7.132 -15.540 0.394 1.00 89.81 94 VAL A CA 1
ATOM 700 C C . VAL A 1 94 ? -6.898 -14.877 1.749 1.00 89.81 94 VAL A C 1
ATOM 702 O O . VAL A 1 94 ? -7.376 -15.398 2.757 1.00 89.81 94 VAL A O 1
ATOM 705 N N . LEU A 1 95 ? -6.180 -13.753 1.794 1.00 85.75 95 LEU A N 1
ATOM 706 C CA . LEU A 1 95 ? -5.903 -13.027 3.036 1.00 85.75 95 LEU A CA 1
ATOM 707 C C . LEU A 1 95 ? -7.188 -12.519 3.691 1.00 85.75 95 LEU A C 1
ATOM 709 O O . LEU A 1 95 ? -7.385 -12.741 4.886 1.00 85.75 95 LEU A O 1
ATOM 713 N N . ASP A 1 96 ? -8.069 -11.920 2.895 1.00 84.25 96 ASP A N 1
ATOM 714 C CA . ASP A 1 96 ? -9.386 -11.449 3.310 1.00 84.25 96 ASP A CA 1
ATOM 715 C C . ASP A 1 96 ? -10.213 -12.594 3.910 1.00 84.25 96 ASP A C 1
ATOM 717 O O . ASP A 1 96 ? -10.663 -12.528 5.055 1.00 84.25 96 ASP A O 1
ATOM 721 N N . LYS A 1 97 ? -10.286 -13.737 3.214 1.00 84.31 97 LYS A N 1
ATOM 722 C CA . LYS A 1 97 ? -11.063 -14.887 3.691 1.00 84.31 97 LYS A CA 1
ATOM 723 C C . LYS A 1 97 ? -10.472 -15.576 4.921 1.00 84.31 97 LYS A C 1
ATOM 725 O O . LYS A 1 97 ? -11.202 -16.231 5.669 1.00 84.31 97 LYS A O 1
ATOM 730 N N . SER A 1 98 ? -9.160 -15.473 5.115 1.00 85.25 98 SER A N 1
ATOM 731 C CA . SER A 1 98 ? -8.439 -16.167 6.187 1.00 85.25 98 SER A CA 1
ATOM 732 C C . SER A 1 98 ? -8.450 -15.410 7.510 1.00 85.25 98 SER A C 1
ATOM 734 O O . SER A 1 98 ? -8.153 -16.007 8.547 1.00 85.25 98 SER A O 1
ATOM 736 N N . LEU A 1 99 ? -8.781 -14.119 7.503 1.00 81.88 99 LEU A N 1
ATOM 737 C CA . LEU A 1 99 ? -8.715 -13.281 8.692 1.00 81.88 99 LEU A CA 1
ATOM 738 C C . LEU A 1 99 ? -10.111 -12.892 9.175 1.00 81.88 99 LEU A C 1
ATOM 740 O O . LEU A 1 99 ? -10.933 -12.457 8.372 1.00 81.88 99 LEU A O 1
ATOM 744 N N . PRO A 1 100 ? -10.391 -13.033 10.485 1.00 80.50 100 PRO A N 1
ATOM 745 C CA . PRO A 1 100 ? -11.636 -12.549 11.050 1.00 80.50 100 PRO A CA 1
ATOM 746 C C . PRO A 1 100 ? -11.648 -11.025 10.956 1.00 80.50 100 PRO A C 1
ATOM 748 O O . PRO A 1 100 ? -10.798 -10.358 11.553 1.00 80.50 100 PRO A O 1
ATOM 751 N N . HIS A 1 101 ? -12.596 -10.465 10.219 1.00 81.06 101 HIS A N 1
ATOM 752 C CA . HIS A 1 101 ? -12.673 -9.024 10.017 1.00 81.06 101 HIS A CA 1
ATOM 753 C C . HIS A 1 101 ? -14.124 -8.541 9.973 1.00 81.06 101 HIS A C 1
ATOM 755 O O . HIS A 1 101 ? -15.064 -9.312 9.781 1.00 81.06 101 HIS A O 1
ATOM 761 N N . LEU A 1 102 ? -14.310 -7.248 10.235 1.00 79.69 102 LEU A N 1
ATOM 762 C CA . LEU A 1 102 ? -15.618 -6.603 10.247 1.00 79.69 102 LEU A CA 1
ATOM 763 C C . LEU A 1 102 ? -15.546 -5.322 9.423 1.00 79.69 102 LEU A C 1
ATOM 765 O O . LEU A 1 102 ? -14.708 -4.459 9.692 1.00 79.69 102 LEU A O 1
ATOM 769 N N . HIS A 1 103 ? -16.450 -5.176 8.462 1.00 77.94 103 HIS A N 1
ATOM 770 C CA . HIS A 1 103 ? -16.573 -3.953 7.680 1.00 77.94 103 HIS A CA 1
ATOM 771 C C . HIS A 1 103 ? -17.230 -2.822 8.484 1.00 77.94 103 HIS A C 1
ATOM 773 O O . HIS A 1 103 ? -18.049 -3.034 9.385 1.00 77.94 103 HIS A O 1
ATOM 779 N N . LEU A 1 104 ? -16.857 -1.580 8.170 1.00 75.50 104 LEU A N 1
ATOM 780 C CA . LEU A 1 104 ? -17.352 -0.409 8.888 1.00 75.50 104 LEU A CA 1
ATOM 781 C C . LEU A 1 104 ? -18.875 -0.275 8.707 1.00 75.50 104 LEU A C 1
ATOM 783 O O . LEU A 1 104 ? -19.367 -0.179 7.589 1.00 75.50 104 LEU A O 1
ATOM 787 N N . GLY A 1 105 ? -19.615 -0.227 9.816 1.00 71.06 105 GLY A N 1
ATOM 788 C CA . GLY A 1 105 ? -21.075 -0.063 9.802 1.00 71.06 105 GLY A CA 1
ATOM 789 C C . GLY A 1 105 ? -21.890 -1.360 9.833 1.00 71.06 105 GLY A C 1
ATOM 790 O O . GLY A 1 105 ? -23.109 -1.259 9.926 1.00 71.06 105 GLY A O 1
ATOM 791 N N . PHE A 1 106 ? -21.240 -2.526 9.828 1.00 76.50 106 PHE A N 1
ATOM 792 C CA . PHE A 1 106 ? -21.886 -3.838 9.955 1.00 76.50 106 PHE A CA 1
ATOM 793 C C . PHE A 1 106 ? -21.933 -4.326 11.414 1.00 76.50 106 PHE A C 1
ATOM 795 O O . PHE A 1 106 ? -21.132 -3.888 12.259 1.00 76.50 106 PHE A O 1
ATOM 802 N N . ASP A 1 107 ? -22.878 -5.223 11.712 1.00 81.12 107 ASP A N 1
ATOM 803 C CA . ASP A 1 107 ? -23.024 -5.860 13.025 1.00 81.12 107 ASP A CA 1
ATOM 804 C C . ASP A 1 107 ? -22.018 -7.006 13.220 1.00 81.12 107 ASP A C 1
ATOM 806 O O . ASP A 1 107 ? -21.555 -7.627 12.270 1.00 81.12 107 ASP A O 1
ATOM 810 N N . ILE A 1 108 ? -21.683 -7.346 14.473 1.00 75.06 108 ILE A N 1
ATOM 811 C CA . ILE A 1 108 ? -20.719 -8.431 14.779 1.00 75.06 108 ILE A CA 1
ATOM 812 C C . ILE A 1 108 ? -21.174 -9.792 14.220 1.00 75.06 108 ILE A C 1
ATOM 814 O O . ILE A 1 108 ? -20.338 -10.638 13.910 1.00 75.06 108 ILE A O 1
ATOM 818 N N . SER A 1 109 ? -22.482 -10.012 14.067 1.00 78.88 109 SER A N 1
ATOM 819 C CA . SER A 1 109 ? -23.027 -11.213 13.418 1.00 78.88 109 SER A CA 1
ATOM 820 C C . SER A 1 109 ? -22.664 -11.330 11.938 1.00 78.88 109 SER A C 1
ATOM 822 O O . SER A 1 109 ? -22.764 -12.420 11.384 1.00 78.88 109 SER A O 1
ATOM 824 N N . GLU A 1 110 ? -22.250 -10.229 11.316 1.00 78.12 110 GLU A N 1
ATOM 825 C CA . GLU A 1 110 ? -21.845 -10.128 9.914 1.00 78.12 110 GLU A CA 1
ATOM 826 C C . GLU A 1 110 ? -20.315 -10.121 9.761 1.00 78.12 110 GLU A C 1
ATOM 828 O O . GLU A 1 110 ? -19.801 -9.778 8.701 1.00 78.12 110 GLU A O 1
ATOM 833 N N . ALA A 1 111 ? -19.568 -10.485 10.812 1.00 77.25 111 ALA A N 1
ATOM 834 C CA . ALA A 1 111 ? -18.122 -10.646 10.719 1.00 77.25 111 ALA A CA 1
ATOM 835 C C . ALA A 1 111 ? -17.760 -11.749 9.708 1.00 77.25 111 ALA A C 1
ATOM 837 O O . ALA A 1 111 ? -18.288 -12.865 9.758 1.00 77.25 111 ALA A O 1
ATOM 838 N N . GLU A 1 112 ? -16.831 -11.433 8.812 1.00 76.25 112 GLU A N 1
ATOM 839 C CA . GLU A 1 112 ? -16.325 -12.339 7.789 1.00 76.25 112 GLU A CA 1
ATOM 840 C C . GLU A 1 112 ? -15.062 -13.070 8.272 1.00 76.25 112 GLU A C 1
ATOM 842 O O . GLU A 1 112 ? -14.445 -12.703 9.274 1.00 76.25 112 GLU A O 1
ATOM 847 N N . GLY A 1 113 ? -14.687 -14.143 7.571 1.00 77.38 113 GLY A N 1
ATOM 848 C CA . GLY A 1 113 ? -13.556 -14.998 7.940 1.00 77.38 113 GLY A CA 1
ATOM 849 C C . GLY A 1 113 ? -13.876 -16.029 9.040 1.00 77.38 113 GLY A C 1
ATOM 850 O O . GLY A 1 113 ? -15.040 -16.373 9.270 1.00 77.38 113 GLY A O 1
ATOM 851 N N . PRO A 1 114 ? -12.853 -16.612 9.692 1.00 80.06 114 PRO A N 1
ATOM 852 C CA . PRO A 1 114 ? -13.038 -17.604 10.751 1.00 80.06 114 PRO A CA 1
ATOM 853 C C . PRO A 1 114 ? -13.775 -17.026 11.966 1.00 80.06 114 PRO A C 1
ATOM 855 O O . PRO A 1 114 ? -13.563 -15.878 12.344 1.00 80.06 114 PRO A O 1
ATOM 858 N N . LYS A 1 115 ? -14.592 -17.835 12.655 1.00 76.12 115 LYS A N 1
ATOM 859 C CA . LYS A 1 115 ? -15.214 -17.390 13.914 1.00 76.12 115 LYS A CA 1
ATOM 860 C C . LYS A 1 115 ? -14.133 -17.045 14.938 1.00 76.12 115 LYS A C 1
ATOM 862 O O . LYS A 1 115 ? -13.257 -17.860 15.217 1.00 76.12 115 LYS A O 1
ATOM 867 N N . SER A 1 116 ? -14.236 -15.857 15.522 1.00 80.88 116 SER A N 1
ATOM 868 C CA . SER A 1 116 ? -13.263 -15.324 16.469 1.00 80.88 116 SER A CA 1
ATOM 869 C C . SER A 1 116 ? -13.956 -14.707 17.684 1.00 80.88 116 SER A C 1
ATOM 871 O O . SER A 1 116 ? -15.056 -14.172 17.578 1.00 80.88 116 SER A O 1
ATOM 873 N N . THR A 1 117 ? -13.304 -14.773 18.846 1.00 83.31 117 THR A N 1
ATOM 874 C CA . THR A 1 117 ? -13.716 -14.084 20.083 1.00 83.31 117 THR A CA 1
ATOM 875 C C . THR A 1 117 ? -13.122 -12.676 20.196 1.00 83.31 117 THR A C 1
ATOM 877 O O . THR A 1 117 ? -13.187 -12.053 21.257 1.00 83.31 117 THR A O 1
ATOM 880 N N . TRP A 1 118 ? -12.497 -12.174 19.125 1.00 83.94 118 TRP A N 1
ATOM 881 C CA . TRP A 1 118 ? -11.840 -10.872 19.113 1.00 83.94 118 TRP A CA 1
ATOM 882 C C . TRP A 1 118 ? -12.829 -9.726 19.318 1.00 83.94 118 TRP A C 1
ATOM 884 O O . TRP A 1 118 ? -13.972 -9.752 18.862 1.00 83.94 118 TRP A O 1
ATOM 894 N N . GLN A 1 119 ? -12.361 -8.684 20.004 1.00 85.12 119 GLN A N 1
ATOM 895 C CA . GLN A 1 119 ? -13.135 -7.464 20.192 1.00 85.12 119 GLN A CA 1
ATOM 896 C C . GLN A 1 119 ? -13.318 -6.731 18.858 1.00 85.12 119 GLN A C 1
ATOM 898 O O . GLN A 1 119 ? -12.442 -6.763 17.994 1.00 85.12 119 GLN A O 1
ATOM 903 N N . ARG A 1 120 ? -14.426 -5.990 18.722 1.00 81.31 120 ARG A N 1
ATOM 904 C CA . ARG A 1 120 ? -14.750 -5.194 17.523 1.00 81.31 120 ARG A CA 1
ATOM 905 C C . ARG A 1 120 ? -13.602 -4.286 17.073 1.00 81.31 120 ARG A C 1
ATOM 907 O O . ARG A 1 120 ? -13.354 -4.162 15.881 1.00 81.31 120 ARG A O 1
ATOM 914 N N . SER A 1 121 ? -12.899 -3.664 18.019 1.00 85.06 121 SER A N 1
ATOM 915 C CA . SER A 1 121 ? -11.735 -2.814 17.742 1.00 85.06 121 SER A CA 1
ATOM 916 C C . SER A 1 121 ? -10.605 -3.579 17.054 1.00 85.06 121 SER A C 1
ATOM 918 O O . SER A 1 121 ? -10.023 -3.065 16.105 1.00 85.06 121 SER A O 1
ATOM 920 N N . VAL A 1 122 ? -10.327 -4.812 17.483 1.00 86.12 122 VAL A N 1
ATOM 921 C CA . VAL A 1 122 ? -9.301 -5.671 16.877 1.00 86.12 122 VAL A CA 1
ATOM 922 C C . VAL A 1 122 ? -9.710 -6.055 15.460 1.00 86.12 122 VAL A C 1
ATOM 924 O O . VAL A 1 122 ? -8.910 -5.901 14.548 1.00 86.12 122 VAL A O 1
ATOM 927 N N . LEU A 1 123 ? -10.969 -6.457 15.254 1.00 83.75 123 LEU A N 1
ATOM 928 C CA . LEU A 1 123 ? -11.494 -6.796 13.925 1.00 83.75 123 LEU A CA 1
ATOM 929 C C . LEU A 1 123 ? -11.387 -5.618 12.943 1.00 83.75 123 LEU A C 1
ATOM 931 O O . LEU A 1 123 ? -10.990 -5.809 11.797 1.00 83.75 123 LEU A O 1
ATOM 935 N N . LEU A 1 124 ? -11.691 -4.397 13.400 1.00 83.44 124 LEU A N 1
ATOM 936 C CA . LEU A 1 124 ? -11.567 -3.179 12.594 1.00 83.44 124 LEU A CA 1
ATOM 937 C C . LEU A 1 124 ? -10.106 -2.847 12.266 1.00 83.44 124 LEU A C 1
ATOM 939 O O . LEU A 1 124 ? -9.794 -2.539 11.119 1.00 83.44 124 LEU A O 1
ATOM 943 N N . VAL A 1 125 ? -9.196 -2.931 13.242 1.00 85.50 125 VAL A N 1
ATOM 944 C CA . VAL A 1 125 ? -7.762 -2.690 13.006 1.00 85.50 125 VAL A CA 1
ATOM 945 C C . VAL A 1 125 ? -7.182 -3.738 12.056 1.00 85.50 125 VAL A C 1
ATOM 947 O O . VAL A 1 125 ? -6.419 -3.380 11.162 1.00 85.50 125 VAL A O 1
ATOM 950 N N . SER A 1 126 ? -7.562 -5.010 12.196 1.00 83.31 126 SER A N 1
ATOM 951 C CA . SER A 1 126 ? -7.159 -6.076 11.275 1.00 83.31 126 SER A CA 1
ATOM 952 C C . SER A 1 126 ? -7.658 -5.817 9.854 1.00 83.31 126 SER A C 1
ATOM 954 O O . SER A 1 126 ? -6.862 -5.914 8.924 1.00 83.31 126 SER A O 1
ATOM 956 N N . ALA A 1 127 ? -8.921 -5.405 9.687 1.00 82.75 127 ALA A N 1
ATOM 957 C CA . ALA A 1 127 ? -9.474 -5.035 8.385 1.00 82.75 127 ALA A CA 1
ATOM 958 C C . ALA A 1 127 ? -8.676 -3.890 7.739 1.00 82.75 127 ALA A C 1
ATOM 960 O O . ALA A 1 127 ? -8.212 -4.021 6.610 1.00 82.75 127 ALA A O 1
ATOM 961 N N . ILE A 1 128 ? -8.443 -2.797 8.473 1.00 85.38 128 ILE A N 1
ATOM 962 C CA . ILE A 1 128 ? -7.669 -1.643 7.983 1.00 85.38 128 ILE A CA 1
ATOM 963 C C . ILE A 1 128 ? -6.235 -2.058 7.623 1.00 85.38 128 ILE A C 1
ATOM 965 O O . ILE A 1 128 ? -5.718 -1.682 6.576 1.00 85.38 128 ILE A O 1
ATOM 969 N N . THR A 1 129 ? -5.597 -2.880 8.460 1.00 86.56 129 THR A N 1
ATOM 970 C CA . THR A 1 129 ? -4.232 -3.368 8.210 1.00 86.56 129 THR A CA 1
ATOM 971 C C . THR A 1 129 ? -4.154 -4.161 6.908 1.00 86.56 129 THR A C 1
ATOM 973 O O . THR A 1 129 ? -3.222 -3.965 6.134 1.00 86.56 129 THR A O 1
ATOM 976 N N . LEU A 1 130 ? -5.139 -5.020 6.638 1.00 84.00 130 LEU A N 1
ATOM 977 C CA . LEU A 1 130 ? -5.179 -5.810 5.408 1.00 84.00 130 LEU A CA 1
ATOM 978 C C . LEU A 1 130 ? -5.277 -4.955 4.150 1.00 84.00 130 LEU A C 1
ATOM 980 O O . LEU A 1 130 ? -4.648 -5.289 3.151 1.00 84.00 130 LEU A O 1
ATOM 984 N N . HIS A 1 131 ? -6.011 -3.847 4.217 1.00 82.50 131 HIS A N 1
ATOM 985 C CA . HIS A 1 131 ? -6.157 -2.918 3.098 1.00 82.50 131 HIS A CA 1
ATOM 986 C C . HIS A 1 131 ? -4.886 -2.089 2.857 1.00 82.50 131 HIS A C 1
ATOM 988 O O . HIS A 1 131 ? -4.568 -1.787 1.710 1.00 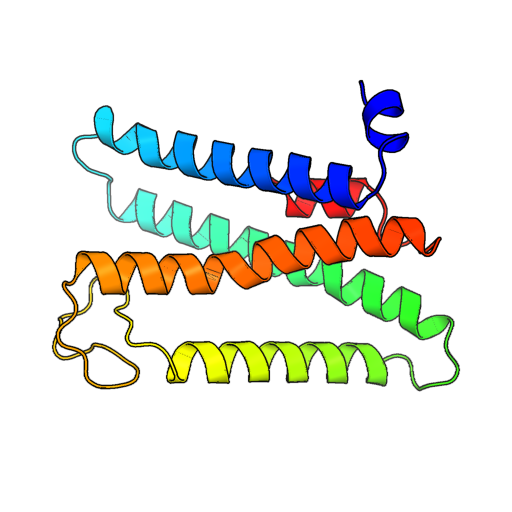82.50 131 HIS A O 1
ATOM 994 N N . ASN A 1 132 ? -4.104 -1.812 3.906 1.00 85.75 132 ASN A N 1
ATOM 995 C CA . ASN A 1 132 ? -2.871 -1.022 3.801 1.00 85.75 132 ASN A CA 1
ATOM 996 C C . ASN A 1 132 ? -1.638 -1.845 3.375 1.00 85.75 132 ASN A C 1
ATOM 998 O O . ASN A 1 132 ? -0.641 -1.278 2.925 1.00 85.75 132 ASN A O 1
ATOM 1002 N N . ILE A 1 133 ? -1.665 -3.178 3.509 1.00 85.81 133 ILE A N 1
ATOM 1003 C CA . ILE A 1 133 ? -0.573 -4.053 3.042 1.00 85.81 133 ILE A CA 1
ATOM 1004 C C . ILE A 1 133 ? -0.328 -3.906 1.522 1.00 85.81 133 ILE A C 1
ATOM 1006 O O . ILE A 1 133 ? 0.828 -3.702 1.143 1.00 85.81 133 ILE A O 1
ATOM 1010 N N . PRO A 1 134 ? -1.355 -3.976 0.646 1.00 84.12 134 PRO A N 1
ATOM 1011 C CA . PRO A 1 134 ? -1.211 -3.728 -0.791 1.00 84.12 134 PRO A CA 1
ATOM 1012 C C . PRO A 1 134 ? -0.556 -2.390 -1.129 1.00 84.12 134 PRO A C 1
ATOM 1014 O O . PRO A 1 134 ? 0.329 -2.343 -1.980 1.00 84.12 134 PRO A O 1
ATOM 1017 N N . GLU A 1 135 ? -0.962 -1.317 -0.449 1.00 82.75 135 GLU A N 1
ATOM 1018 C CA . GLU A 1 135 ? -0.437 0.034 -0.673 1.00 82.75 135 GLU A CA 1
ATOM 1019 C C . GLU A 1 135 ? 1.054 0.108 -0.321 1.00 82.75 135 GLU A C 1
ATOM 1021 O O . GLU A 1 135 ? 1.875 0.547 -1.128 1.00 82.75 135 GLU A O 1
ATOM 1026 N N . GLY A 1 136 ? 1.437 -0.420 0.847 1.00 85.19 136 GLY A N 1
ATOM 1027 C CA . GLY A 1 136 ? 2.841 -0.501 1.255 1.00 85.19 136 GLY A CA 1
ATOM 1028 C C . GLY A 1 136 ? 3.690 -1.355 0.306 1.00 85.19 136 GLY A C 1
ATOM 1029 O O . GLY A 1 136 ? 4.829 -0.997 -0.006 1.00 85.19 136 GLY A O 1
ATOM 1030 N N . LEU A 1 137 ? 3.134 -2.460 -0.201 1.00 86.38 137 LEU A N 1
ATOM 1031 C CA . LEU A 1 137 ? 3.800 -3.308 -1.189 1.00 86.38 137 LEU A CA 1
ATOM 1032 C C . LEU A 1 137 ? 4.001 -2.569 -2.519 1.00 86.38 137 LEU A C 1
ATOM 1034 O O . LEU A 1 137 ? 5.090 -2.643 -3.087 1.00 86.38 137 LEU A O 1
ATOM 1038 N N . ALA A 1 138 ? 2.994 -1.833 -2.996 1.00 83.94 138 ALA A N 1
ATOM 1039 C CA . ALA A 1 138 ? 3.071 -1.051 -4.228 1.00 83.94 138 ALA A CA 1
ATOM 1040 C C . ALA A 1 138 ? 4.176 0.014 -4.164 1.00 83.94 138 ALA A C 1
ATOM 1042 O O . ALA A 1 138 ? 4.974 0.127 -5.096 1.00 83.94 138 ALA A O 1
ATOM 1043 N N . VAL A 1 139 ? 4.291 0.728 -3.038 1.00 83.44 139 VAL A N 1
ATOM 1044 C CA . VAL A 1 139 ? 5.390 1.677 -2.784 1.00 83.44 139 VAL A CA 1
ATOM 1045 C C . VAL A 1 139 ? 6.746 0.966 -2.843 1.00 83.44 139 VAL A C 1
ATOM 1047 O O . VAL A 1 139 ? 7.670 1.433 -3.512 1.00 83.44 139 VAL A O 1
ATOM 1050 N N . GLY A 1 140 ? 6.872 -0.195 -2.193 1.00 83.81 140 GLY A N 1
ATOM 1051 C CA . GLY A 1 140 ? 8.096 -0.998 -2.214 1.00 83.81 140 GLY A CA 1
ATOM 1052 C C . GLY A 1 140 ? 8.495 -1.465 -3.618 1.00 83.81 140 GLY A C 1
ATOM 1053 O O . GLY A 1 140 ? 9.662 -1.350 -3.990 1.00 83.81 140 GLY A O 1
ATOM 1054 N N . VAL A 1 141 ? 7.534 -1.945 -4.412 1.00 82.75 141 VAL A N 1
ATOM 1055 C CA . VAL A 1 141 ? 7.754 -2.381 -5.800 1.00 82.75 141 VAL A CA 1
ATOM 1056 C C . VAL A 1 141 ? 8.157 -1.206 -6.689 1.00 82.75 141 VAL A C 1
ATOM 1058 O O . VAL A 1 141 ? 9.090 -1.352 -7.474 1.00 82.75 141 VAL A O 1
ATOM 1061 N N . ALA A 1 142 ? 7.530 -0.038 -6.536 1.00 80.31 142 ALA A N 1
ATOM 1062 C CA . ALA A 1 142 ? 7.863 1.147 -7.322 1.00 80.31 142 ALA A CA 1
ATOM 1063 C C . ALA A 1 142 ? 9.315 1.602 -7.082 1.00 80.31 142 ALA A C 1
ATOM 1065 O O . ALA A 1 142 ? 10.085 1.766 -8.029 1.00 80.31 142 ALA A O 1
ATOM 1066 N N . PHE A 1 143 ? 9.738 1.712 -5.818 1.00 79.62 143 PHE A N 1
ATOM 1067 C CA . PHE A 1 143 ? 11.130 2.043 -5.491 1.00 79.62 143 PHE A CA 1
ATOM 1068 C C . PHE A 1 143 ? 12.112 0.917 -5.859 1.00 79.62 143 PHE A C 1
ATOM 1070 O O . PHE A 1 143 ? 13.235 1.192 -6.281 1.00 79.62 143 PHE A O 1
ATOM 1077 N N . GLY A 1 144 ? 11.703 -0.350 -5.750 1.00 76.19 144 GLY A N 1
ATOM 1078 C CA . GLY A 1 144 ? 12.500 -1.500 -6.185 1.00 76.19 144 GLY A CA 1
ATOM 1079 C C . GLY A 1 144 ? 12.724 -1.544 -7.700 1.00 76.19 144 GLY A C 1
ATOM 1080 O O . GLY A 1 144 ? 13.835 -1.828 -8.143 1.00 76.19 144 GLY A O 1
ATOM 1081 N N . GLY A 1 145 ? 11.710 -1.205 -8.500 1.00 72.81 145 GLY A N 1
ATOM 1082 C CA . GLY A 1 145 ? 11.801 -1.128 -9.961 1.00 72.81 145 GLY A CA 1
ATOM 1083 C C . GLY A 1 145 ? 12.808 -0.081 -10.440 1.00 72.81 145 GLY A C 1
ATOM 1084 O O . GLY A 1 145 ? 13.559 -0.333 -11.382 1.00 72.81 145 GLY A O 1
ATOM 1085 N N . ALA A 1 146 ? 12.921 1.038 -9.720 1.00 68.00 146 ALA A N 1
ATOM 1086 C CA . ALA A 1 146 ? 13.915 2.069 -10.006 1.00 68.00 146 ALA A CA 1
ATOM 1087 C C . ALA A 1 146 ? 15.374 1.563 -9.893 1.00 68.00 146 ALA A C 1
ATOM 1089 O O . ALA A 1 146 ? 16.232 2.038 -10.635 1.00 68.00 146 ALA A O 1
ATOM 1090 N N . LEU A 1 147 ? 15.675 0.570 -9.035 1.00 65.69 147 LEU A N 1
ATOM 1091 C CA . LEU A 1 147 ? 17.006 -0.078 -8.996 1.00 65.69 147 LEU A CA 1
ATOM 1092 C C . LEU A 1 147 ? 17.300 -0.909 -10.234 1.00 65.69 147 LEU A C 1
ATOM 1094 O O . LEU A 1 147 ? 18.451 -1.001 -10.653 1.00 65.69 147 LEU A O 1
ATOM 1098 N N . ALA A 1 148 ? 16.273 -1.558 -10.775 1.00 65.50 148 ALA A N 1
ATOM 1099 C CA . ALA A 1 148 ? 16.408 -2.448 -11.916 1.00 65.50 148 ALA A CA 1
ATOM 1100 C C . ALA A 1 148 ? 16.602 -1.681 -13.239 1.00 65.50 148 ALA A C 1
ATOM 1102 O O . ALA A 1 148 ? 16.668 -2.307 -14.292 1.00 65.50 148 ALA A O 1
ATOM 1103 N N . GLY A 1 149 ? 16.701 -0.344 -13.195 1.00 62.38 149 GLY A N 1
ATOM 1104 C CA . GLY A 1 149 ? 16.833 0.503 -14.380 1.00 62.38 149 GLY A CA 1
ATOM 1105 C C . GLY A 1 149 ? 15.536 0.622 -15.182 1.00 62.38 149 GLY A C 1
ATOM 1106 O O . GLY A 1 149 ? 15.572 1.008 -16.346 1.00 62.38 149 GLY A O 1
ATOM 1107 N N . LEU A 1 150 ? 14.393 0.285 -14.577 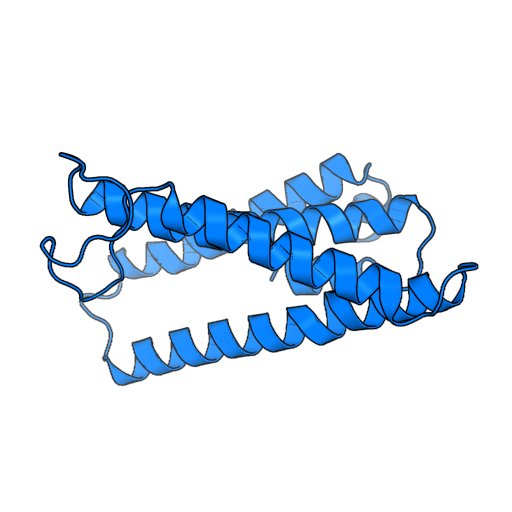1.00 63.62 150 LEU A N 1
ATOM 1108 C CA . LEU A 1 150 ? 13.082 0.383 -15.211 1.00 63.62 150 LEU A CA 1
ATOM 1109 C C . LEU A 1 150 ? 12.612 1.844 -15.129 1.00 63.62 150 LEU A C 1
ATOM 1111 O O . LEU A 1 150 ? 11.939 2.240 -14.178 1.00 63.62 150 LEU A O 1
ATOM 1115 N N . GLU A 1 151 ? 13.012 2.667 -16.104 1.00 56.00 151 GLU A N 1
ATOM 1116 C CA . GLU A 1 151 ? 12.684 4.105 -16.160 1.00 56.00 151 GLU A CA 1
ATOM 1117 C C . GLU A 1 151 ? 11.169 4.392 -16.146 1.00 56.00 151 GLU A C 1
ATOM 1119 O O . GLU A 1 151 ? 10.756 5.453 -15.673 1.00 56.00 151 GLU A O 1
ATOM 1124 N N . SER A 1 152 ? 10.334 3.438 -16.579 1.00 50.22 152 SER A N 1
ATOM 1125 C CA . SER A 1 152 ? 8.865 3.543 -16.558 1.00 50.22 152 SER A CA 1
ATOM 1126 C C . SER A 1 152 ? 8.260 3.542 -15.145 1.00 50.22 152 SER A C 1
ATOM 1128 O O . SER A 1 152 ? 7.155 4.041 -14.949 1.00 50.22 152 SER A O 1
ATOM 1130 N N . ALA A 1 153 ? 8.996 3.069 -14.131 1.00 53.16 153 ALA A N 1
ATOM 1131 C CA . ALA A 1 153 ? 8.627 3.127 -12.712 1.00 53.16 153 ALA A CA 1
ATOM 1132 C C . ALA A 1 153 ? 9.378 4.258 -11.980 1.00 53.16 153 ALA A C 1
ATOM 1134 O O . ALA A 1 153 ? 9.912 4.080 -10.884 1.00 53.16 153 ALA A O 1
ATOM 1135 N N . GLY A 1 154 ? 9.490 5.428 -12.615 1.00 58.28 154 GLY A N 1
ATOM 1136 C CA . GLY A 1 154 ? 10.260 6.553 -12.091 1.00 58.28 154 GLY A CA 1
ATOM 1137 C C . GLY A 1 154 ? 9.828 7.007 -10.689 1.00 58.28 154 GLY A C 1
ATOM 1138 O O . GLY A 1 154 ? 8.682 6.843 -10.271 1.00 58.28 154 GLY A O 1
ATOM 1139 N N . VAL A 1 155 ? 10.746 7.673 -9.980 1.00 55.88 155 VAL A N 1
ATOM 1140 C CA . VAL A 1 155 ? 10.565 8.213 -8.614 1.00 55.88 155 VAL A CA 1
ATOM 1141 C C . VAL A 1 155 ? 9.259 9.009 -8.448 1.00 55.88 155 VAL A C 1
ATOM 1143 O O . VAL A 1 155 ? 8.683 9.007 -7.368 1.00 55.88 155 VAL A O 1
ATOM 1146 N N . MET A 1 156 ? 8.747 9.653 -9.505 1.00 55.97 156 MET A N 1
ATOM 1147 C CA . MET A 1 156 ? 7.447 10.338 -9.460 1.00 55.97 156 MET A CA 1
ATOM 1148 C C . MET A 1 156 ? 6.257 9.389 -9.278 1.00 55.97 156 MET A C 1
ATOM 1150 O O . MET A 1 156 ? 5.374 9.710 -8.493 1.00 55.97 156 MET A O 1
ATOM 1154 N N . GLY A 1 157 ? 6.229 8.230 -9.942 1.00 58.81 157 GLY A N 1
ATOM 1155 C CA . GLY A 1 157 ? 5.170 7.231 -9.749 1.00 58.81 157 GLY A CA 1
ATOM 1156 C C . GLY A 1 157 ? 5.202 6.646 -8.336 1.00 58.81 157 GLY A C 1
ATOM 1157 O O . GLY A 1 157 ? 4.162 6.497 -7.700 1.00 58.81 157 GLY A O 1
ATOM 1158 N N . ALA A 1 158 ? 6.408 6.429 -7.802 1.00 60.22 158 ALA A N 1
ATOM 1159 C CA . ALA A 1 158 ? 6.614 5.993 -6.422 1.00 60.22 158 ALA A CA 1
ATOM 1160 C C . ALA A 1 158 ? 6.185 7.054 -5.389 1.00 60.22 158 ALA A C 1
ATOM 1162 O O . ALA A 1 158 ? 5.632 6.713 -4.349 1.00 60.22 158 ALA A O 1
ATOM 1163 N N . VAL A 1 159 ? 6.394 8.343 -5.683 1.00 58.97 159 VAL A N 1
ATOM 1164 C CA . VAL A 1 159 ? 5.924 9.459 -4.845 1.00 58.97 159 VAL A CA 1
ATOM 1165 C C . VAL A 1 159 ? 4.405 9.613 -4.916 1.00 58.97 159 VAL A C 1
ATOM 1167 O O . VAL A 1 159 ? 3.791 9.842 -3.885 1.00 58.97 159 VAL A O 1
ATOM 1170 N N . VAL A 1 160 ? 3.785 9.440 -6.088 1.00 61.31 160 VAL A N 1
ATOM 1171 C CA . VAL A 1 160 ? 2.317 9.464 -6.236 1.00 61.31 160 VAL A CA 1
ATOM 1172 C C . VAL A 1 160 ? 1.656 8.297 -5.499 1.00 61.31 160 VAL A C 1
ATOM 1174 O O . VAL A 1 160 ? 0.567 8.462 -4.976 1.00 61.31 160 VAL A O 1
ATOM 1177 N N . LEU A 1 161 ? 2.309 7.135 -5.417 1.00 59.88 161 LEU A N 1
ATOM 1178 C CA . LEU A 1 161 ? 1.836 6.008 -4.599 1.00 59.88 161 LEU A CA 1
ATOM 1179 C C . LEU A 1 161 ? 2.023 6.233 -3.091 1.00 59.88 161 LEU A C 1
ATOM 1181 O O . LEU A 1 161 ? 1.403 5.541 -2.291 1.00 59.88 161 LEU A O 1
ATOM 1185 N N . ALA A 1 162 ? 2.897 7.162 -2.703 1.00 55.41 162 ALA A N 1
ATOM 1186 C CA . ALA A 1 162 ? 3.216 7.460 -1.311 1.00 55.41 162 ALA A CA 1
ATOM 1187 C C . ALA A 1 162 ? 2.452 8.678 -0.747 1.00 55.41 162 ALA A C 1
ATOM 1189 O O . ALA A 1 162 ? 2.729 9.089 0.381 1.00 55.41 162 ALA A O 1
ATOM 1190 N N . VAL A 1 163 ? 1.533 9.280 -1.508 1.00 52.09 163 VAL A N 1
ATOM 1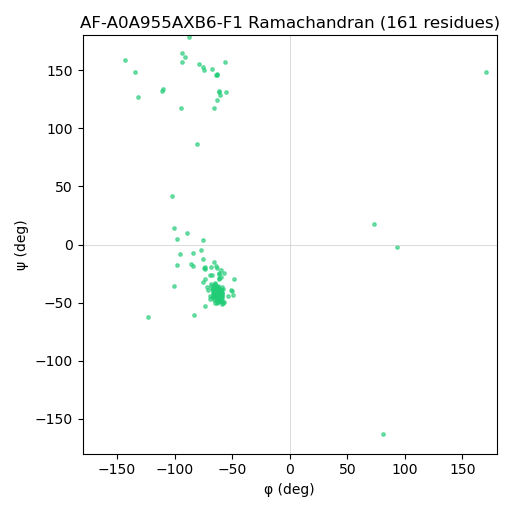191 C CA . VAL A 1 163 ? 0.721 10.449 -1.115 1.00 52.09 163 VAL A CA 1
ATOM 1192 C C . VAL A 1 163 ? -0.752 10.127 -1.315 1.00 52.09 163 VAL A C 1
ATOM 1194 O O . VAL A 1 163 ? -1.530 10.448 -0.391 1.00 52.09 163 VAL A O 1
#

pLDDT: mean 82.83, std 10.11, range [50.22, 95.62]

Mean predicted aligned error: 7.17 Å

Sequence (163 aa):
MVEWFKSLSPVWQSLLAGIFTWGMTAAGAALVFLARGVNRRLLDGMLGFSGGVMLAASYWSLLAPAIEIAEQGTLPVWLPPAIGFLLGGAVLFVLDKSLPHLHLGFDISEAEGPKSTWQRSVLLVSAITLHNIPEGLAVGVAFGGALAGLESAGVMGAVVLAV

Foldseek 3Di:
DVVVLVPDQLVVNLVVLVVLLVVVVVVVVCCVVVDPDDDPVVVVVVVVVVVVLVVVLCVQQPLVLQLVVLVVDPDDSVPVSVVVVVVVVVVLVCLQQQDFADDPPDDSVPTHHDDDPDDNVVRHVSVVVSVCVVLSVSLSVLSVCVVVVSCSSDPVSSNSSSD

Radius of gyration: 18.42 Å; Cα contacts (8 Å, |Δi|>4): 123; chains: 1; bounding box: 44×36×45 Å

Solvent-accessible surface area (backbone atoms only — not comparable to full-atom values): 9015 Å² total; per-residue (Å²): 110,69,68,62,55,69,70,45,57,45,69,54,45,29,48,53,39,50,53,47,38,50,48,53,51,52,55,61,57,54,46,59,83,77,44,95,72,77,57,65,71,57,52,54,49,52,53,51,49,53,53,51,53,52,55,48,43,50,41,69,54,43,48,51,34,42,36,61,56,27,65,77,52,95,59,66,41,66,52,64,46,49,51,51,51,51,51,51,51,51,52,51,53,50,52,55,53,67,38,51,25,40,63,93,93,61,58,80,91,67,46,43,43,52,94,70,91,68,53,70,69,55,21,39,52,49,41,53,50,60,62,47,49,60,50,54,49,51,27,41,50,25,33,49,35,47,74,74,68,39,70,72,33,34,72,65,43,27,49,63,60,40,110

Secondary structure (DSSP, 8-state):
-HHHHHTS-HHHHHHHHHHHHHHHHHHHHHGGGT-S---HHHHHHHHHHHHHHHHHHIIIIIIHHHHHHHTTSSS-TTHHHHHHHHHHHHHHHHHHHHS-B--TT--GGG-BSS-----HHHHHHHHHHHHHHHHHHHHHHHHHHHHTT-GGG-HHHHHHHT-